Protein AF-A0A0B1T194-F1 (afdb_monomer_lite)

InterPro domains:
  IPR002539 MaoC-like dehydratase domain [PF01575] (81-159)
  IPR029069 HotDog domain superfamily [SSF54637] (9-75)
  IPR029069 HotDog domain superfamily [SSF54637] (89-157)

pLDDT: mean 87.25, std 16.81, range [25.2, 98.12]

Structure (mmCIF, N/CA/C/O backbone):
data_AF-A0A0B1T194-F1
#
_entry.id   AF-A0A0B1T194-F1
#
loop_
_atom_site.group_PDB
_atom_site.id
_atom_site.type_symbol
_atom_site.label_atom_id
_atom_site.label_alt_id
_atom_site.label_comp_id
_atom_site.label_asym_id
_atom_site.label_entity_id
_atom_site.label_seq_id
_atom_site.pdbx_PDB_ins_code
_atom_site.Cartn_x
_atom_site.Cartn_y
_atom_site.Cartn_z
_atom_site.occupancy
_atom_site.B_iso_or_equiv
_atom_site.auth_seq_id
_atom_site.auth_comp_id
_atom_site.auth_asym_id
_atom_site.auth_atom_id
_atom_site.pdbx_PDB_model_num
ATOM 1 N N . MET A 1 1 ? 16.381 27.874 -11.328 1.00 28.75 1 MET A N 1
ATOM 2 C CA . MET A 1 1 ? 15.842 26.802 -12.193 1.00 28.75 1 MET A CA 1
ATOM 3 C C . MET A 1 1 ? 16.180 25.464 -11.556 1.00 28.75 1 MET A C 1
ATOM 5 O O . MET A 1 1 ? 17.298 24.996 -11.709 1.00 28.75 1 MET A O 1
ATOM 9 N N . ILE A 1 2 ? 15.266 24.887 -10.772 1.00 26.81 2 ILE A N 1
ATOM 10 C CA . ILE A 1 2 ? 15.429 23.508 -10.296 1.00 26.81 2 ILE A CA 1
ATOM 11 C C . ILE A 1 2 ? 14.957 22.628 -11.448 1.00 26.81 2 ILE A C 1
ATOM 13 O O . ILE A 1 2 ? 13.762 22.505 -11.697 1.00 26.81 2 ILE A O 1
ATOM 17 N N . SER A 1 3 ? 15.921 22.121 -12.210 1.00 25.20 3 SER A N 1
ATOM 18 C CA . SER A 1 3 ? 15.713 21.093 -13.223 1.00 25.20 3 SER A CA 1
ATOM 19 C C . SER A 1 3 ? 15.035 19.896 -12.557 1.00 25.20 3 SER A C 1
ATOM 21 O O . SER A 1 3 ? 15.654 19.203 -11.750 1.00 25.20 3 SER A O 1
ATOM 23 N N . ALA A 1 4 ? 13.761 19.664 -12.871 1.00 32.66 4 ALA A N 1
ATOM 24 C CA . ALA A 1 4 ? 13.113 18.393 -12.597 1.00 32.66 4 ALA A CA 1
ATOM 25 C C . ALA A 1 4 ? 13.759 17.354 -13.519 1.00 32.66 4 ALA A C 1
ATOM 27 O O . ALA A 1 4 ? 13.346 17.184 -14.664 1.00 32.66 4 ALA A O 1
ATOM 28 N N . SER A 1 5 ? 14.828 16.714 -13.043 1.00 31.53 5 SER A N 1
ATOM 29 C CA . SER A 1 5 ? 15.411 15.572 -13.737 1.00 31.53 5 SER A CA 1
ATOM 30 C C . SER A 1 5 ? 14.312 14.519 -13.926 1.00 31.53 5 SER A C 1
ATOM 32 O O . SER A 1 5 ? 13.614 14.210 -12.953 1.00 31.53 5 SER A O 1
ATOM 34 N N . PRO A 1 6 ? 14.108 13.992 -15.147 1.00 38.41 6 PRO A N 1
ATOM 35 C CA . PRO A 1 6 ? 13.101 12.970 -15.386 1.00 38.41 6 PRO A CA 1
ATOM 36 C C . PRO A 1 6 ? 13.378 11.779 -14.468 1.00 38.41 6 PRO A C 1
ATOM 38 O O . PRO A 1 6 ? 14.521 11.339 -14.335 1.00 38.41 6 PRO A O 1
ATOM 41 N N . LEU A 1 7 ? 12.333 11.300 -13.788 1.00 47.75 7 LEU A N 1
ATOM 42 C CA . LEU A 1 7 ? 12.410 10.131 -12.920 1.00 47.75 7 LEU A CA 1
ATOM 43 C C . LEU A 1 7 ? 12.807 8.922 -13.788 1.00 47.75 7 LEU A C 1
ATOM 45 O O . LEU A 1 7 ? 11.973 8.356 -14.494 1.00 47.75 7 LEU A O 1
ATOM 49 N N . ASN A 1 8 ? 14.087 8.551 -13.781 1.00 46.56 8 ASN A N 1
ATOM 50 C CA . ASN A 1 8 ? 14.575 7.360 -14.467 1.00 46.56 8 ASN A CA 1
ATOM 51 C C . ASN A 1 8 ? 14.261 6.137 -13.600 1.00 46.56 8 ASN A C 1
ATOM 53 O O . ASN A 1 8 ? 15.027 5.756 -12.715 1.00 46.56 8 ASN A O 1
ATOM 57 N N . TYR A 1 9 ? 13.100 5.534 -13.856 1.00 57.53 9 TYR A N 1
ATOM 58 C CA . TYR A 1 9 ? 12.698 4.261 -13.266 1.00 57.53 9 TYR A CA 1
ATOM 59 C C . TYR A 1 9 ? 13.453 3.115 -13.948 1.00 57.53 9 TYR A C 1
ATOM 61 O O . TYR A 1 9 ? 13.045 2.644 -15.013 1.00 57.53 9 TYR A O 1
ATOM 69 N N . SER A 1 10 ? 14.552 2.683 -13.333 1.00 58.25 10 SER A N 1
ATOM 70 C CA . SER A 1 10 ? 15.215 1.419 -13.663 1.00 58.25 10 SER A CA 1
ATOM 71 C C . SER A 1 10 ? 14.629 0.280 -12.819 1.00 58.25 10 SER A C 1
ATOM 73 O O . SER A 1 10 ? 14.228 0.532 -11.676 1.00 58.25 10 SER A O 1
ATOM 75 N N . PRO A 1 11 ? 14.590 -0.963 -13.338 1.00 66.50 11 PRO A N 1
ATOM 76 C CA . PRO A 1 11 ? 14.239 -2.135 -12.543 1.00 66.50 11 PRO A CA 1
ATOM 77 C C . PRO A 1 11 ? 15.106 -2.229 -11.287 1.00 66.50 11 PRO A C 1
ATOM 79 O O . PRO A 1 11 ? 16.288 -1.874 -11.312 1.00 66.50 11 PRO A O 1
ATOM 82 N N . HIS A 1 12 ? 14.523 -2.714 -10.192 1.00 69.44 12 HIS A N 1
ATOM 83 C CA . HIS A 1 12 ? 15.299 -2.995 -8.991 1.00 69.44 12 HIS A CA 1
ATOM 84 C C . HIS A 1 12 ? 16.313 -4.111 -9.276 1.00 69.44 12 HIS A C 1
ATOM 86 O O . HIS A 1 12 ? 15.952 -5.101 -9.919 1.00 69.44 12 HIS A O 1
ATOM 92 N N . PRO A 1 13 ? 17.563 -3.985 -8.803 1.00 74.81 13 PRO A N 1
ATOM 93 C CA . PRO A 1 13 ? 18.493 -5.105 -8.825 1.00 74.81 13 PRO A CA 1
ATOM 94 C C . PRO A 1 13 ? 17.975 -6.233 -7.921 1.00 74.81 13 PRO A C 1
ATOM 96 O O . PRO A 1 13 ? 17.227 -5.987 -6.973 1.00 74.81 13 PRO A O 1
ATOM 99 N N . SER A 1 14 ? 18.400 -7.468 -8.192 1.00 78.88 14 SER A N 1
ATOM 100 C CA . SER A 1 14 ? 18.051 -8.634 -7.368 1.00 78.88 14 SER A CA 1
ATOM 101 C C . SER A 1 14 ? 18.611 -8.554 -5.944 1.00 78.88 14 SER A C 1
ATOM 103 O O . SER A 1 14 ? 18.074 -9.183 -5.040 1.00 78.88 14 SER A O 1
ATOM 105 N N . GLU A 1 15 ? 19.674 -7.773 -5.744 1.00 79.31 15 GLU A N 1
ATOM 106 C CA . GLU A 1 15 ? 20.280 -7.484 -4.447 1.00 79.31 15 GLU A CA 1
ATOM 107 C C . GLU A 1 15 ? 20.760 -6.024 -4.420 1.00 79.31 15 GLU A C 1
ATOM 109 O O . GLU A 1 15 ? 21.351 -5.538 -5.386 1.00 79.31 15 GLU A O 1
ATOM 114 N N . ALA A 1 16 ? 20.496 -5.310 -3.324 1.00 76.62 16 ALA A N 1
ATOM 115 C CA . ALA A 1 16 ? 21.010 -3.963 -3.076 1.00 76.62 16 ALA A CA 1
ATOM 116 C C . ALA A 1 16 ? 20.997 -3.628 -1.581 1.00 76.62 16 ALA A C 1
ATOM 118 O O . ALA A 1 16 ? 20.254 -4.222 -0.801 1.00 76.62 16 ALA A O 1
ATOM 119 N N . LYS A 1 17 ? 21.776 -2.612 -1.196 1.00 80.62 17 LYS A N 1
ATOM 120 C CA . LYS A 1 17 ? 21.751 -2.000 0.142 1.00 80.62 17 LYS A CA 1
ATOM 121 C C . LYS A 1 17 ? 21.353 -0.527 0.027 1.00 80.62 17 LYS A C 1
ATOM 123 O O . LYS A 1 17 ? 22.216 0.345 0.133 1.00 80.62 17 LYS A O 1
ATOM 128 N N . PRO A 1 18 ? 20.073 -0.231 -0.255 1.00 78.19 18 PRO A N 1
ATOM 129 C CA . PRO A 1 18 ? 19.664 1.137 -0.496 1.00 78.19 18 PRO A CA 1
ATOM 130 C C . PRO A 1 18 ? 19.684 1.957 0.798 1.00 78.19 18 PRO A C 1
ATOM 132 O O . PRO A 1 18 ? 19.282 1.486 1.861 1.00 78.19 18 PRO A O 1
ATOM 135 N N . ARG A 1 19 ? 20.079 3.226 0.697 1.00 84.06 19 ARG A N 1
ATOM 136 C CA . ARG A 1 19 ? 19.759 4.235 1.712 1.00 84.06 19 ARG A CA 1
ATOM 137 C C . ARG A 1 19 ? 18.355 4.758 1.429 1.00 84.06 19 ARG A C 1
ATOM 139 O O . ARG A 1 19 ? 18.037 5.054 0.282 1.00 84.06 19 ARG A O 1
ATOM 146 N N . SER A 1 20 ? 17.532 4.899 2.461 1.00 84.69 20 SER A N 1
ATOM 147 C CA . SER A 1 20 ? 16.213 5.530 2.364 1.00 84.69 20 SER A CA 1
ATOM 148 C C . SER A 1 20 ? 16.176 6.777 3.235 1.00 84.69 20 SER A C 1
ATOM 150 O O . SER A 1 20 ? 16.620 6.746 4.381 1.00 84.69 20 SER A O 1
ATOM 152 N N . GLU A 1 21 ? 15.617 7.861 2.710 1.00 89.44 21 GLU A N 1
ATOM 153 C CA . GLU A 1 21 ? 15.388 9.101 3.451 1.00 89.44 21 GLU A CA 1
ATOM 154 C C . GLU A 1 21 ? 13.899 9.418 3.473 1.00 89.44 21 GLU A C 1
ATOM 156 O O . GLU A 1 21 ? 13.316 9.784 2.450 1.00 89.44 21 GLU A O 1
ATOM 161 N N . ALA A 1 22 ? 13.288 9.275 4.650 1.00 91.19 22 ALA A N 1
ATOM 162 C CA . ALA A 1 22 ? 11.881 9.569 4.876 1.00 91.19 22 ALA A CA 1
ATOM 163 C C . ALA A 1 22 ? 11.701 10.964 5.488 1.00 91.19 22 ALA A C 1
ATOM 165 O O . ALA A 1 22 ? 12.461 11.375 6.364 1.00 91.19 22 ALA A O 1
ATOM 166 N N . ARG A 1 23 ? 10.670 11.688 5.052 1.00 94.50 23 ARG A N 1
ATOM 167 C CA . ARG A 1 23 ? 10.263 12.974 5.632 1.00 94.50 23 ARG A CA 1
ATOM 168 C C . ARG A 1 23 ? 8.753 13.145 5.608 1.00 94.50 23 ARG A C 1
ATOM 170 O O . ARG A 1 23 ? 8.094 12.700 4.668 1.00 94.50 23 ARG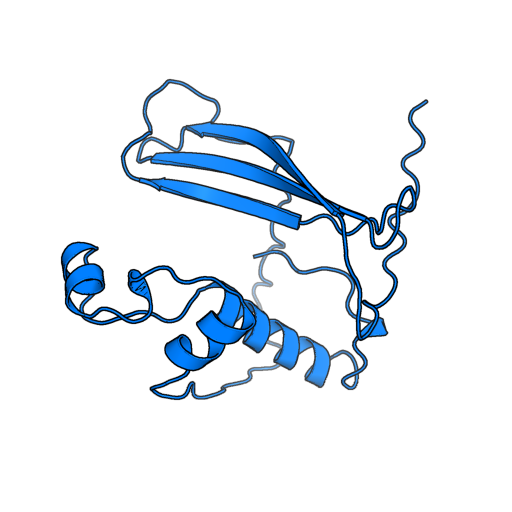 A O 1
ATOM 177 N N . ILE A 1 24 ? 8.224 13.837 6.613 1.00 96.69 24 ILE A N 1
ATOM 178 C CA . ILE A 1 24 ? 6.839 14.312 6.603 1.00 96.69 24 ILE A CA 1
ATOM 179 C C . ILE A 1 24 ? 6.752 15.449 5.585 1.00 96.69 24 ILE A C 1
ATOM 181 O O . ILE A 1 24 ? 7.548 16.385 5.610 1.00 96.69 24 ILE A O 1
ATOM 185 N N . VAL A 1 25 ? 5.813 15.327 4.658 1.00 95.25 25 VAL A N 1
ATOM 186 C CA . VAL A 1 25 ? 5.547 16.297 3.595 1.00 95.25 25 VAL A CA 1
ATOM 187 C C . VAL A 1 25 ? 4.396 17.210 3.978 1.00 95.25 25 VAL A C 1
ATOM 189 O O . VAL A 1 25 ? 4.421 18.386 3.638 1.00 95.25 25 VAL A O 1
ATOM 192 N N . ASP A 1 26 ? 3.391 16.668 4.667 1.00 97.12 26 ASP A N 1
ATOM 193 C CA . ASP A 1 26 ? 2.241 17.431 5.137 1.00 97.12 26 ASP A CA 1
ATOM 194 C C . ASP A 1 26 ? 1.490 16.684 6.250 1.00 97.12 26 ASP A C 1
ATOM 196 O O . ASP A 1 26 ? 1.615 15.462 6.383 1.00 97.12 26 ASP A O 1
ATOM 200 N N . VAL A 1 27 ? 0.676 17.408 7.019 1.00 97.88 27 VAL A N 1
ATOM 201 C CA . VAL A 1 27 ? -0.233 16.853 8.031 1.00 97.88 27 VAL A CA 1
ATOM 202 C C . VAL A 1 27 ? -1.603 17.510 7.886 1.00 97.88 27 VAL A C 1
ATOM 204 O O . VAL A 1 27 ? -1.780 18.695 8.160 1.00 97.88 27 VAL A O 1
ATOM 207 N N . LEU A 1 28 ? -2.592 16.722 7.466 1.00 97.94 28 LEU A N 1
ATOM 208 C CA . LEU A 1 28 ? -3.924 17.206 7.109 1.00 97.94 28 LEU A CA 1
ATOM 209 C C . LEU A 1 28 ? -4.960 16.875 8.178 1.00 97.94 28 LEU A C 1
ATOM 211 O O . LEU A 1 28 ? -5.033 15.745 8.667 1.00 97.94 28 LEU A O 1
ATOM 215 N N . ASP A 1 29 ? -5.826 17.840 8.478 1.00 97.88 29 ASP A N 1
ATOM 216 C CA . ASP A 1 29 ? -6.934 17.658 9.412 1.00 97.88 29 ASP A CA 1
ATOM 217 C C . ASP A 1 29 ? -8.154 17.090 8.680 1.00 97.88 29 ASP A C 1
ATOM 219 O O . ASP A 1 29 ? -8.841 17.763 7.899 1.00 97.88 29 ASP A O 1
ATOM 223 N N . LYS A 1 30 ? -8.461 15.817 8.940 1.00 97.38 30 LYS A N 1
ATOM 224 C CA . LYS A 1 30 ? -9.642 15.148 8.381 1.00 97.38 30 LYS A CA 1
ATOM 225 C C . LYS A 1 30 ? -10.815 15.123 9.364 1.00 97.38 30 LYS A C 1
ATOM 227 O O . LYS A 1 30 ? -11.828 14.486 9.079 1.00 97.38 30 LYS A O 1
ATOM 232 N N . ARG A 1 31 ? -10.743 15.884 10.463 1.00 96.06 31 ARG A N 1
ATOM 233 C CA . ARG A 1 31 ? -11.695 15.975 11.588 1.00 96.06 31 ARG A CA 1
ATOM 234 C C . ARG A 1 31 ? -11.768 14.721 12.455 1.00 96.06 31 ARG A C 1
ATOM 236 O O . ARG A 1 31 ? -11.665 14.830 13.670 1.00 96.06 31 ARG A O 1
ATOM 243 N N . SER A 1 32 ? -11.952 13.543 11.861 1.00 96.69 32 SER A N 1
ATOM 244 C CA . SER A 1 32 ? -11.957 12.263 12.590 1.00 96.69 32 SER A CA 1
ATOM 245 C C . SER A 1 32 ? -10.552 11.757 12.931 1.00 96.69 32 SER A C 1
ATOM 247 O O . SER A 1 32 ? -10.410 10.823 13.715 1.00 96.69 32 SER A O 1
ATOM 249 N N . GLY A 1 33 ? -9.521 12.365 12.351 1.00 97.38 33 GLY A N 1
ATOM 250 C CA . GLY A 1 33 ? -8.123 12.001 12.528 1.00 97.38 33 GLY A CA 1
ATOM 251 C C . GLY A 1 33 ? -7.200 12.939 11.754 1.00 97.38 33 GLY A C 1
ATOM 252 O O . GLY A 1 33 ? -7.671 13.848 11.057 1.00 97.38 33 GLY A O 1
ATOM 253 N N . ALA A 1 34 ? -5.900 12.691 11.869 1.00 98.12 34 ALA A N 1
ATOM 254 C CA . ALA A 1 34 ? -4.867 13.354 11.082 1.00 98.12 34 ALA A CA 1
ATOM 255 C C . ALA A 1 34 ? -4.389 12.430 9.956 1.00 98.12 34 ALA A C 1
ATOM 257 O O . ALA A 1 34 ? -4.123 11.255 10.195 1.00 98.12 34 ALA A O 1
ATOM 258 N N . LEU A 1 35 ? -4.252 12.958 8.739 1.00 97.56 35 LEU A N 1
ATOM 259 C CA . LEU A 1 35 ? -3.562 12.270 7.648 1.00 97.56 35 LEU A CA 1
ATOM 260 C C . LEU A 1 35 ? -2.140 12.821 7.543 1.00 97.56 35 LEU A C 1
ATOM 262 O O . LEU A 1 35 ? -1.950 13.972 7.162 1.00 97.56 35 LEU A O 1
ATOM 266 N N . ILE A 1 36 ? -1.158 11.992 7.874 1.00 97.50 36 ILE A N 1
ATOM 267 C CA . ILE A 1 36 ? 0.265 12.318 7.805 1.00 97.50 36 ILE A CA 1
ATOM 268 C C . ILE A 1 36 ? 0.780 11.818 6.457 1.00 97.50 36 ILE A C 1
ATOM 270 O O . ILE A 1 36 ? 0.785 10.613 6.198 1.00 97.50 36 ILE A O 1
ATOM 274 N N . LEU A 1 37 ? 1.184 12.741 5.588 1.00 96.44 37 LEU A N 1
ATOM 275 C CA . LEU A 1 37 ? 1.789 12.412 4.303 1.00 96.44 37 LEU A CA 1
ATOM 276 C C . LEU A 1 37 ? 3.297 12.306 4.486 1.00 96.44 37 LEU A C 1
ATOM 278 O O . LEU A 1 37 ? 3.965 13.299 4.757 1.00 96.44 37 LEU A O 1
ATOM 282 N N . THR A 1 38 ? 3.839 11.113 4.287 1.00 94.94 38 THR A N 1
ATOM 283 C CA . THR A 1 38 ? 5.276 10.843 4.342 1.00 94.94 38 THR A CA 1
ATOM 284 C C . THR A 1 38 ? 5.787 10.552 2.943 1.00 94.94 38 THR A C 1
ATOM 286 O O . THR A 1 38 ? 5.132 9.873 2.153 1.00 94.94 38 THR A O 1
ATOM 289 N N . LYS A 1 39 ? 6.975 11.057 2.628 1.00 92.19 39 LYS A N 1
ATOM 290 C CA . LYS A 1 39 ? 7.701 10.750 1.400 1.00 92.19 39 LYS A CA 1
ATOM 291 C C . LYS A 1 39 ? 9.022 10.085 1.749 1.00 92.19 39 LYS A C 1
ATOM 293 O O . LYS A 1 39 ? 9.753 10.620 2.579 1.00 92.19 39 LYS A O 1
ATOM 298 N N . SER A 1 40 ? 9.344 9.010 1.040 1.00 89.56 40 SER A N 1
ATOM 299 C CA . SER A 1 40 ? 10.649 8.355 1.080 1.00 89.56 40 SER A CA 1
ATOM 300 C C . SER A 1 40 ? 11.317 8.418 -0.292 1.00 89.56 40 SER A C 1
ATOM 302 O O . SER A 1 40 ? 10.686 8.100 -1.303 1.00 89.56 40 SER A O 1
ATOM 304 N N . ASP A 1 41 ? 12.579 8.848 -0.312 1.00 85.12 41 ASP A N 1
ATOM 305 C CA . ASP A 1 41 ? 13.475 8.770 -1.470 1.00 85.12 41 ASP A CA 1
ATOM 306 C C . ASP A 1 41 ? 14.498 7.637 -1.233 1.00 85.12 41 ASP A C 1
ATOM 308 O O . ASP A 1 41 ? 15.027 7.513 -0.125 1.00 85.12 41 ASP A O 1
ATOM 312 N N . PHE A 1 42 ? 14.781 6.818 -2.256 1.00 77.88 42 PHE A N 1
ATOM 313 C CA . PHE A 1 42 ? 15.677 5.653 -2.167 1.00 77.88 42 PHE A CA 1
ATOM 314 C C . PHE A 1 42 ? 16.956 5.829 -3.007 1.00 77.88 42 PHE A C 1
ATOM 316 O O . PHE A 1 42 ? 16.924 6.294 -4.141 1.00 77.88 42 PHE A O 1
ATOM 323 N N . TYR A 1 43 ? 18.104 5.398 -2.490 1.00 76.56 43 TYR A N 1
ATOM 324 C CA . TYR A 1 43 ? 19.410 5.540 -3.143 1.00 76.56 43 TYR A CA 1
ATOM 325 C C . TYR A 1 43 ? 20.122 4.173 -3.165 1.00 76.56 43 TYR A C 1
ATOM 327 O O . TYR A 1 43 ? 20.505 3.707 -2.095 1.00 76.56 43 TYR A O 1
ATOM 335 N N . PRO A 1 44 ? 20.285 3.491 -4.319 1.00 63.06 44 PRO A N 1
ATOM 336 C CA . PRO A 1 44 ? 20.849 2.134 -4.417 1.00 63.06 44 PRO A CA 1
ATOM 337 C C . PRO A 1 44 ? 22.331 2.047 -4.054 1.00 63.06 44 PRO A C 1
ATOM 339 O O . PRO A 1 44 ? 22.795 0.978 -3.675 1.00 63.06 44 PRO A O 1
ATOM 342 N N . GLU A 1 45 ? 23.061 3.154 -4.190 1.00 64.12 45 GLU A N 1
ATOM 343 C CA . GLU A 1 45 ? 24.474 3.304 -3.862 1.00 64.12 45 GLU A CA 1
ATOM 344 C C . GLU A 1 45 ? 24.717 4.768 -3.470 1.00 64.12 45 GLU A C 1
ATOM 346 O O . GLU A 1 45 ? 23.949 5.659 -3.857 1.00 64.12 45 GLU A O 1
ATOM 351 N N . ILE A 1 46 ? 25.755 5.022 -2.670 1.00 50.88 46 ILE A N 1
ATOM 352 C CA . ILE A 1 46 ? 26.087 6.355 -2.161 1.00 50.88 46 ILE A CA 1
ATOM 353 C C . ILE A 1 46 ? 26.131 7.350 -3.346 1.00 50.88 46 ILE A C 1
ATOM 355 O O . ILE A 1 46 ? 26.935 7.206 -4.261 1.00 50.88 46 ILE A O 1
ATOM 359 N N . TRP A 1 47 ? 25.243 8.352 -3.312 1.00 46.97 47 TRP A N 1
ATOM 360 C CA . TRP A 1 47 ? 25.112 9.480 -4.257 1.00 46.97 47 TRP A CA 1
ATOM 361 C C . TRP A 1 47 ? 24.427 9.256 -5.613 1.00 46.97 47 TRP A C 1
ATOM 363 O O . TRP A 1 47 ? 24.340 10.210 -6.390 1.00 46.97 47 TRP A O 1
ATOM 373 N N . ARG A 1 48 ? 23.834 8.090 -5.899 1.00 46.16 48 ARG A N 1
ATOM 374 C CA . ARG A 1 48 ? 22.926 7.956 -7.055 1.00 46.16 48 ARG A CA 1
ATOM 375 C C . ARG A 1 48 ? 21.494 7.825 -6.554 1.00 46.16 48 ARG A C 1
ATOM 377 O O . ARG A 1 48 ? 21.179 6.874 -5.858 1.00 46.16 48 ARG A O 1
ATOM 384 N N . LEU A 1 49 ? 20.625 8.785 -6.866 1.00 46.84 49 LEU A N 1
ATOM 385 C CA . LEU A 1 49 ? 19.194 8.679 -6.571 1.00 46.84 49 LEU A CA 1
ATOM 386 C C . LEU A 1 49 ? 18.586 7.640 -7.526 1.00 46.84 49 LEU A C 1
ATOM 388 O O . LEU A 1 49 ? 18.549 7.883 -8.734 1.00 46.84 49 LEU A O 1
ATOM 392 N N . LEU A 1 50 ? 18.081 6.511 -7.011 1.00 50.69 50 LEU A N 1
ATOM 393 C CA . LEU A 1 50 ? 16.973 5.864 -7.709 1.00 50.69 50 LEU A CA 1
ATOM 394 C C . LEU A 1 50 ? 15.799 6.760 -7.409 1.00 50.69 50 LEU A C 1
ATOM 396 O O . LEU A 1 50 ? 15.396 6.943 -6.269 1.00 50.69 50 LEU A O 1
ATOM 400 N N . SER A 1 51 ? 15.270 7.393 -8.432 1.00 52.47 51 SER A N 1
ATOM 401 C CA . SER A 1 51 ? 14.167 8.321 -8.278 1.00 52.47 51 SER A CA 1
ATOM 402 C C . SER A 1 51 ? 12.863 7.526 -8.073 1.00 52.47 51 SER A C 1
ATOM 404 O O . SER A 1 51 ? 11.908 7.630 -8.835 1.00 52.47 51 SER A O 1
ATOM 406 N N . GLN A 1 52 ? 12.857 6.639 -7.082 1.00 61.00 52 GLN A N 1
ATOM 407 C CA . GLN A 1 52 ? 11.730 5.852 -6.637 1.00 61.00 52 GLN A CA 1
ATOM 408 C C . GLN A 1 52 ? 11.102 6.626 -5.498 1.00 61.00 52 GLN A C 1
ATOM 410 O O . GLN A 1 52 ? 11.569 6.635 -4.363 1.00 61.00 52 GLN A O 1
ATOM 415 N N . LEU A 1 53 ? 10.071 7.367 -5.866 1.00 69.06 53 LEU A N 1
ATOM 416 C CA . LEU A 1 53 ? 9.258 8.109 -4.933 1.00 69.06 53 LEU A CA 1
ATOM 417 C C . LEU A 1 53 ? 8.257 7.147 -4.299 1.00 69.06 53 LEU A C 1
ATOM 419 O O . LEU A 1 53 ? 7.355 6.676 -4.990 1.00 69.06 53 LEU A O 1
ATOM 423 N N . MET A 1 54 ? 8.356 6.930 -2.992 1.00 83.50 54 MET A N 1
ATOM 424 C CA . MET A 1 54 ? 7.255 6.354 -2.224 1.00 83.50 54 MET A CA 1
ATOM 425 C C . MET A 1 54 ? 6.571 7.469 -1.440 1.00 83.50 54 MET A C 1
ATOM 427 O O . MET A 1 54 ? 7.221 8.179 -0.675 1.00 83.50 54 MET A O 1
ATOM 431 N N . GLN A 1 55 ? 5.264 7.637 -1.633 1.00 91.50 55 GLN A N 1
ATOM 432 C CA . GLN A 1 55 ? 4.435 8.484 -0.779 1.00 91.50 55 GLN A CA 1
ATOM 433 C C . GLN A 1 55 ? 3.451 7.596 -0.024 1.00 91.50 55 GLN A C 1
ATOM 435 O O . GLN A 1 55 ? 2.686 6.860 -0.643 1.00 91.50 55 GLN A O 1
ATOM 440 N N . LEU A 1 56 ? 3.473 7.685 1.302 1.00 91.81 56 LEU A N 1
ATOM 441 C CA . LEU A 1 56 ? 2.579 6.958 2.194 1.00 91.81 56 LEU A CA 1
ATOM 442 C C . LEU A 1 56 ? 1.691 7.955 2.939 1.00 91.81 56 LEU A C 1
ATOM 444 O O . LEU A 1 56 ? 2.186 8.935 3.492 1.00 91.81 56 LEU A O 1
ATOM 448 N N . GLY A 1 57 ? 0.386 7.695 2.958 1.00 94.00 57 GLY A N 1
ATOM 449 C CA . GLY A 1 57 ? -0.560 8.398 3.819 1.00 94.00 57 GLY A CA 1
ATOM 450 C C . GLY A 1 57 ? -0.868 7.555 5.049 1.00 94.00 57 GLY A C 1
ATOM 451 O O . GLY A 1 57 ? -1.460 6.487 4.919 1.00 94.00 57 GLY A O 1
ATOM 452 N N . ILE A 1 58 ? -0.478 8.025 6.232 1.00 94.75 58 ILE A N 1
ATOM 453 C CA . ILE A 1 58 ? -0.776 7.363 7.507 1.00 94.75 58 ILE A CA 1
ATOM 454 C C . ILE A 1 58 ? -1.933 8.102 8.166 1.00 94.75 58 ILE A C 1
ATOM 456 O O . ILE A 1 58 ? -1.844 9.303 8.421 1.00 94.75 58 ILE A O 1
ATOM 460 N N . PHE A 1 59 ? -3.024 7.391 8.439 1.00 95.69 59 PHE A N 1
ATOM 461 C CA . PHE A 1 59 ? -4.187 7.972 9.093 1.00 95.69 59 PHE A CA 1
ATOM 462 C C . PHE A 1 59 ? -4.177 7.682 10.593 1.00 95.69 59 PHE A C 1
ATOM 464 O O . PHE A 1 59 ? -4.432 6.557 11.018 1.00 95.69 59 PHE A O 1
ATOM 471 N N . GLN A 1 60 ? -3.925 8.712 11.396 1.00 95.94 60 GLN A N 1
ATOM 472 C CA . GLN A 1 60 ? -4.005 8.625 12.846 1.00 95.94 60 GLN A CA 1
ATOM 473 C C . GLN A 1 60 ? -5.430 8.951 13.305 1.00 95.94 60 GLN A C 1
ATOM 475 O O . GLN A 1 60 ? -5.841 10.115 13.366 1.00 95.94 60 GLN A O 1
ATOM 480 N N . VAL A 1 61 ? -6.187 7.904 13.632 1.00 94.19 61 VAL A N 1
ATOM 481 C CA . VAL A 1 61 ? -7.563 8.013 14.134 1.00 94.19 61 VAL A CA 1
ATOM 482 C C . VAL A 1 61 ? -7.589 8.807 15.445 1.00 94.19 61 VAL A C 1
ATOM 484 O O . VAL A 1 61 ? -6.740 8.625 16.313 1.00 94.19 61 VAL A O 1
ATOM 487 N N . GLY A 1 62 ? -8.568 9.702 15.594 1.00 95.88 62 GLY A N 1
ATOM 488 C CA . GLY A 1 62 ? -8.784 10.499 16.807 1.00 95.88 62 GLY A CA 1
ATOM 489 C C . GLY A 1 62 ? -7.951 11.781 16.897 1.00 95.88 62 GLY A C 1
ATOM 490 O O . GLY A 1 62 ? -8.353 12.707 17.592 1.00 95.88 62 GLY A O 1
ATOM 491 N N . SER A 1 63 ? -6.859 11.898 16.140 1.00 97.19 63 SER A N 1
ATOM 492 C CA . SER A 1 63 ? -5.951 13.059 16.175 1.00 97.19 63 SER A CA 1
ATOM 493 C C . SER A 1 63 ? -6.346 14.208 15.232 1.00 97.19 63 SER A C 1
ATOM 495 O O . SER A 1 63 ? -5.486 14.909 14.712 1.00 97.19 63 SER A O 1
ATOM 497 N N . GLY A 1 64 ? -7.640 14.386 14.957 1.00 96.88 64 GLY A N 1
ATOM 498 C CA . GLY A 1 64 ? -8.148 15.494 14.134 1.00 96.88 64 GLY A CA 1
ATOM 499 C C . GLY A 1 64 ? -8.513 16.740 14.952 1.00 96.88 64 GLY A C 1
ATOM 500 O O . GLY A 1 64 ? -8.254 16.805 16.151 1.00 96.88 64 GLY A O 1
ATOM 501 N N . LYS A 1 65 ? -9.194 17.702 14.312 1.00 97.50 65 LYS A N 1
ATOM 502 C CA . LYS A 1 65 ? -9.729 18.947 14.915 1.00 97.50 65 LYS A CA 1
ATOM 503 C C . LYS A 1 65 ? -8.667 19.937 15.415 1.00 97.50 65 LYS A C 1
ATOM 505 O O . LYS A 1 65 ? -8.957 20.766 16.273 1.00 97.50 65 LYS A O 1
ATOM 510 N N . PHE A 1 66 ? -7.463 19.879 14.862 1.00 97.62 66 PHE A N 1
ATOM 511 C CA . PHE A 1 66 ? -6.387 20.828 15.151 1.00 97.62 66 PHE A CA 1
ATOM 512 C C . PHE A 1 66 ? -6.428 22.078 14.254 1.00 97.62 66 PHE A C 1
ATOM 514 O O . PHE A 1 66 ? -5.604 22.972 14.412 1.00 97.62 66 PHE A O 1
ATOM 521 N N . GLY A 1 67 ? -7.382 22.162 13.318 1.00 96.94 67 GLY A N 1
ATOM 522 C CA . GLY A 1 67 ? -7.586 23.341 12.470 1.00 96.94 67 GLY A CA 1
ATOM 523 C C . GLY A 1 67 ? -6.676 23.395 11.240 1.00 96.94 67 GLY A C 1
ATOM 524 O O . GLY A 1 67 ? -6.548 24.448 10.621 1.00 96.94 67 GLY A O 1
ATOM 525 N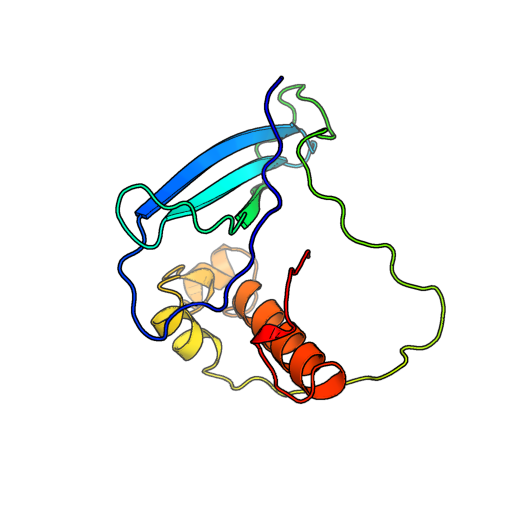 N . GLY A 1 68 ? -6.043 22.275 10.882 1.00 96.00 68 GLY A N 1
ATOM 526 C CA . GLY A 1 68 ? -5.202 22.165 9.692 1.00 96.00 68 GLY A CA 1
ATOM 527 C C . GLY A 1 68 ? -5.982 22.174 8.377 1.00 96.00 68 GLY A C 1
ATOM 528 O O . GLY A 1 68 ? -7.211 22.075 8.334 1.00 96.00 68 GLY A O 1
ATOM 529 N N . GLN A 1 69 ? -5.244 22.250 7.269 1.00 97.00 69 GLN A N 1
ATOM 530 C CA . GLN A 1 69 ? -5.836 22.135 5.940 1.00 97.00 69 GLN A CA 1
ATOM 531 C C . GLN A 1 69 ? -6.396 20.726 5.718 1.00 97.00 69 GLN A C 1
ATOM 533 O O . GLN A 1 69 ? -5.879 19.734 6.233 1.00 97.00 69 GLN A O 1
ATOM 538 N N . ARG A 1 70 ? -7.463 20.627 4.919 1.00 95.81 70 ARG A N 1
ATOM 539 C CA . ARG A 1 70 ? -8.090 19.337 4.597 1.00 95.81 70 ARG A CA 1
ATOM 540 C C . ARG A 1 70 ? -7.414 18.627 3.425 1.00 95.81 70 ARG A C 1
ATOM 542 O O . ARG A 1 70 ? -7.509 17.405 3.342 1.00 95.81 70 ARG A O 1
ATOM 549 N N . ASN A 1 71 ? -6.763 19.369 2.535 1.00 95.38 71 ASN A N 1
ATOM 550 C CA . ASN A 1 71 ? -6.159 18.878 1.295 1.00 95.38 71 ASN A CA 1
ATOM 551 C C . ASN A 1 71 ? -4.704 19.351 1.225 1.00 95.38 71 ASN A C 1
ATOM 553 O O . ASN A 1 71 ? -4.403 20.413 1.763 1.00 95.38 71 ASN A O 1
ATOM 557 N N . SER A 1 72 ? -3.842 18.602 0.534 1.00 95.31 72 SER A N 1
ATOM 558 C CA . SER A 1 72 ? -2.442 18.978 0.317 1.00 95.31 72 SER A CA 1
ATOM 559 C C . SER A 1 72 ? -2.147 19.144 -1.174 1.00 95.31 72 SER A C 1
ATOM 561 O O . SER A 1 72 ? -2.519 18.262 -1.949 1.00 95.31 72 SER A O 1
ATOM 563 N N . PRO A 1 73 ? -1.404 20.181 -1.600 1.00 93.75 73 PRO A N 1
ATOM 564 C CA . PRO A 1 73 ? -0.842 20.230 -2.951 1.00 93.75 73 PRO A CA 1
ATOM 565 C C . PRO A 1 73 ? 0.258 19.174 -3.174 1.00 93.75 73 PRO A C 1
ATOM 567 O O . PRO A 1 73 ? 0.686 18.952 -4.307 1.00 93.75 73 PRO A O 1
ATOM 570 N N . HIS A 1 74 ? 0.745 18.531 -2.107 1.00 92.12 74 HIS A N 1
ATOM 571 C CA . HIS A 1 74 ? 1.777 17.500 -2.170 1.00 92.12 74 HIS A CA 1
ATOM 572 C C . HIS A 1 74 ? 1.216 16.081 -2.314 1.00 92.12 74 HIS A C 1
ATOM 574 O O . HIS A 1 74 ? 1.973 15.164 -2.652 1.00 92.12 74 HIS A O 1
ATOM 580 N N . GLU A 1 75 ? -0.081 15.887 -2.069 1.00 91.50 75 GLU A N 1
ATOM 581 C CA . GLU A 1 75 ? -0.755 14.603 -2.246 1.00 91.50 75 GLU A CA 1
ATOM 582 C C . GLU A 1 75 ? -0.763 14.212 -3.729 1.00 91.50 75 GLU A C 1
ATOM 584 O O . GLU A 1 75 ? -1.163 14.989 -4.597 1.00 91.50 75 GLU A O 1
ATOM 589 N N . LYS A 1 76 ? -0.304 12.997 -4.041 1.00 89.44 76 LYS A N 1
ATOM 590 C CA . LYS A 1 76 ? -0.441 12.437 -5.389 1.00 89.44 76 LYS A CA 1
ATOM 591 C C . LYS A 1 76 ? -1.868 11.910 -5.559 1.00 89.44 76 LYS A C 1
ATOM 593 O O . LYS A 1 76 ? -2.221 10.974 -4.837 1.00 89.44 76 LYS A O 1
ATOM 598 N N . PRO A 1 77 ? -2.681 12.470 -6.475 1.00 89.56 77 PRO A N 1
ATOM 599 C CA . PRO A 1 77 ? -4.060 12.033 -6.650 1.00 89.56 77 PRO A CA 1
ATOM 600 C C . PRO A 1 77 ? -4.112 10.618 -7.234 1.00 89.56 77 PRO A C 1
ATOM 602 O O . PRO A 1 77 ? -3.263 10.239 -8.044 1.00 89.56 77 PRO A O 1
ATOM 605 N N . ALA A 1 78 ? -5.113 9.842 -6.818 1.00 89.25 78 ALA A N 1
ATOM 606 C CA . ALA A 1 78 ? -5.480 8.608 -7.505 1.00 89.25 78 ALA A CA 1
ATOM 607 C C . ALA A 1 78 ? -6.175 8.931 -8.837 1.00 89.25 78 ALA A C 1
ATOM 609 O O . ALA A 1 78 ? -6.743 10.011 -9.002 1.00 89.25 78 ALA A O 1
ATOM 610 N N . ALA A 1 79 ? -6.113 7.998 -9.787 1.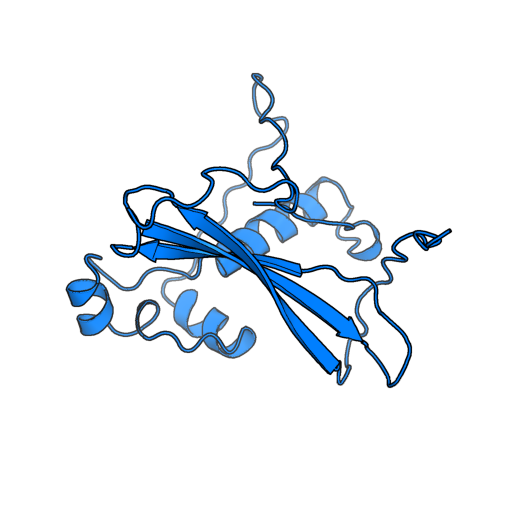00 91.31 79 ALA A N 1
ATOM 611 C CA . ALA A 1 79 ? -6.853 8.120 -11.036 1.00 91.31 79 ALA A CA 1
ATOM 612 C C . ALA A 1 79 ? -8.347 7.856 -10.807 1.00 91.31 79 ALA A C 1
ATOM 614 O O . ALA A 1 79 ? -8.718 7.027 -9.972 1.00 91.31 79 ALA A O 1
ATOM 615 N N . ASP A 1 80 ? -9.194 8.524 -11.586 1.00 94.19 80 ASP A N 1
ATOM 616 C CA . ASP A 1 80 ? -10.623 8.229 -11.603 1.00 94.19 80 ASP A CA 1
ATOM 617 C C . ASP A 1 80 ? -10.876 6.823 -12.158 1.00 94.19 80 ASP A C 1
ATOM 619 O O . ASP A 1 80 ? -10.292 6.412 -13.164 1.00 94.19 80 ASP A O 1
ATOM 623 N N . ILE A 1 81 ? -11.789 6.089 -11.521 1.00 94.06 81 ILE A N 1
ATOM 624 C CA . ILE A 1 81 ? -12.211 4.768 -11.993 1.00 94.06 81 ILE A CA 1
ATOM 625 C C . ILE A 1 81 ? -13.183 4.960 -13.173 1.00 94.06 81 ILE A C 1
ATOM 627 O O . ILE A 1 81 ? -14.217 5.618 -13.001 1.00 94.06 81 ILE A O 1
ATOM 631 N N . PRO A 1 82 ? -12.907 4.389 -14.364 1.00 96.12 82 PRO A N 1
ATOM 632 C CA . PRO A 1 82 ? -13.803 4.502 -15.510 1.00 96.12 82 PRO A CA 1
ATOM 633 C C . PRO A 1 82 ? -15.208 3.965 -15.209 1.00 96.12 82 PRO A C 1
ATOM 635 O O . PRO A 1 82 ? -15.369 2.853 -14.714 1.00 96.12 82 PRO A O 1
ATOM 638 N N . LYS A 1 83 ? -16.245 4.726 -15.577 1.00 96.75 83 LYS A N 1
ATOM 639 C CA . LYS A 1 83 ? -17.661 4.336 -15.426 1.00 96.75 83 LYS A CA 1
ATOM 640 C C . LYS A 1 83 ? -18.120 3.393 -16.551 1.00 96.75 83 LYS A C 1
ATOM 642 O O . LYS A 1 83 ? -19.090 3.676 -17.248 1.00 96.75 83 LYS A O 1
ATOM 647 N N . LYS A 1 84 ? -17.389 2.299 -16.759 1.00 96.50 84 LYS A N 1
ATOM 648 C CA . LYS A 1 84 ? -17.704 1.222 -17.713 1.00 96.50 84 LYS A CA 1
ATOM 649 C C . LYS A 1 84 ? -17.488 -0.142 -17.055 1.00 96.50 84 LYS A C 1
ATOM 651 O O . LYS A 1 84 ? -16.954 -0.213 -15.951 1.00 96.50 84 LYS A O 1
ATOM 656 N N . GLN A 1 85 ? -17.899 -1.218 -17.725 1.00 97.31 85 GLN A N 1
ATOM 657 C CA . GLN A 1 85 ? -17.545 -2.563 -17.267 1.00 97.31 85 GLN A CA 1
ATOM 658 C C . GLN A 1 85 ? -16.013 -2.740 -17.272 1.00 97.31 85 GLN A C 1
ATOM 660 O O . GLN A 1 85 ? -15.355 -2.180 -18.156 1.00 97.31 85 GLN A O 1
ATOM 665 N N . PRO A 1 86 ? -15.439 -3.479 -16.302 1.00 96.94 86 PRO A N 1
ATOM 666 C CA . PRO A 1 86 ? -14.013 -3.781 -16.297 1.00 96.94 86 PRO A CA 1
ATOM 667 C C . PRO A 1 86 ? -13.599 -4.512 -17.575 1.00 96.94 86 PRO A C 1
ATOM 669 O O . PRO A 1 86 ? -14.285 -5.433 -18.010 1.00 96.94 86 PRO A O 1
ATOM 672 N N . ASP A 1 87 ? -12.453 -4.135 -18.143 1.00 96.88 87 ASP A N 1
ATOM 673 C CA . ASP A 1 87 ? -11.908 -4.807 -19.331 1.00 96.88 87 ASP A CA 1
ATOM 674 C C . ASP A 1 87 ? -11.427 -6.237 -19.008 1.00 96.88 87 ASP A C 1
ATOM 676 O O . ASP A 1 87 ? -11.404 -7.106 -19.875 1.00 96.88 87 ASP A O 1
ATOM 680 N N . ALA A 1 88 ? -11.060 -6.489 -17.748 1.00 95.81 88 ALA A N 1
ATOM 681 C CA . ALA A 1 88 ? -10.738 -7.805 -17.212 1.00 95.81 88 ALA A CA 1
ATOM 682 C C . ALA A 1 88 ? -11.032 -7.850 -15.704 1.00 95.81 88 ALA A C 1
ATOM 684 O O . ALA A 1 88 ? -10.922 -6.836 -15.011 1.00 95.81 88 ALA A O 1
ATOM 685 N N . VAL A 1 89 ? -11.361 -9.038 -15.195 1.00 95.19 89 VAL A N 1
ATOM 686 C CA . VAL A 1 89 ? -11.519 -9.322 -13.762 1.00 95.19 89 VAL A CA 1
ATOM 687 C C . VAL A 1 89 ? -10.639 -10.517 -13.421 1.00 95.19 89 VAL A C 1
ATOM 689 O O . VAL A 1 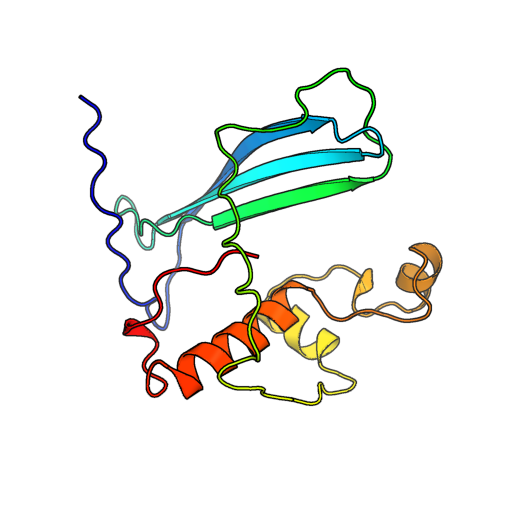89 ? -10.602 -11.495 -14.167 1.00 95.19 89 VAL A O 1
ATOM 692 N N . PHE A 1 90 ? -9.913 -10.428 -12.310 1.00 92.31 90 PHE A N 1
ATOM 693 C CA . PHE A 1 90 ? -9.064 -11.506 -11.823 1.00 92.31 90 PHE A CA 1
ATOM 694 C C . PHE A 1 90 ? -9.360 -11.759 -10.350 1.00 92.31 90 PHE A C 1
ATOM 696 O O . PHE A 1 90 ? -9.423 -10.824 -9.553 1.00 92.31 90 PHE A O 1
ATOM 703 N N . GLU A 1 91 ? -9.524 -13.028 -10.000 1.00 95.00 91 GLU A N 1
ATOM 704 C CA . GLU A 1 91 ? -9.777 -13.464 -8.634 1.00 95.00 91 GLU A CA 1
ATOM 705 C C . GLU A 1 91 ? -8.653 -14.398 -8.202 1.00 95.00 91 GLU A C 1
ATOM 707 O O . GLU A 1 91 ? -8.297 -15.345 -8.904 1.00 95.00 91 GLU A O 1
ATOM 712 N N . GLU A 1 92 ? -8.077 -14.127 -7.036 1.00 95.06 92 GLU A N 1
ATOM 713 C CA . GLU A 1 92 ? -7.085 -14.997 -6.423 1.00 95.06 92 GLU A CA 1
ATOM 714 C C . GLU A 1 92 ? -7.431 -15.177 -4.950 1.00 95.06 92 GLU A C 1
ATOM 716 O O . GLU A 1 92 ? -7.584 -14.207 -4.206 1.00 95.06 92 GLU A O 1
ATOM 721 N N . LYS A 1 93 ? -7.573 -16.435 -4.530 1.00 96.81 93 LYS A N 1
ATOM 722 C CA . LYS A 1 93 ? -7.855 -16.769 -3.139 1.00 96.81 93 LYS A CA 1
ATOM 723 C C . LYS A 1 93 ? -6.570 -16.662 -2.325 1.00 96.81 93 LYS A C 1
ATOM 725 O O . LYS A 1 93 ? -5.596 -17.355 -2.610 1.00 96.81 93 LYS A O 1
ATOM 730 N N . THR A 1 94 ? -6.584 -15.831 -1.289 1.00 96.88 94 THR A N 1
ATOM 731 C CA . THR A 1 94 ? -5.493 -15.777 -0.313 1.00 96.88 94 THR A CA 1
ATOM 732 C C . THR A 1 94 ? -5.459 -17.051 0.530 1.00 96.88 94 THR A C 1
ATOM 734 O O . THR A 1 94 ? -6.474 -17.718 0.748 1.00 96.88 94 THR A O 1
ATOM 737 N N . THR A 1 95 ? -4.270 -17.406 1.010 1.00 96.81 95 THR A N 1
ATOM 738 C CA . THR A 1 95 ? -4.107 -18.507 1.964 1.00 96.81 95 THR A CA 1
ATOM 739 C C . THR A 1 95 ? -4.447 -18.049 3.383 1.00 96.81 95 THR A C 1
ATOM 741 O O . THR A 1 95 ? -4.412 -16.855 3.684 1.00 96.81 95 THR A O 1
ATOM 744 N N . VAL A 1 96 ? -4.761 -18.996 4.271 1.00 96.00 96 VAL A N 1
ATOM 745 C CA . VAL A 1 96 ? -5.003 -18.694 5.695 1.00 96.00 96 VAL A CA 1
ATOM 746 C C . VAL A 1 96 ? -3.756 -18.115 6.375 1.00 96.00 96 VAL A C 1
ATOM 748 O O . VAL A 1 96 ? -3.871 -17.224 7.208 1.00 96.00 96 VAL A O 1
ATOM 751 N N . ASP A 1 97 ? -2.568 -18.529 5.929 1.00 96.75 97 ASP A N 1
ATOM 752 C CA . ASP A 1 97 ? -1.278 -18.086 6.467 1.00 96.75 97 ASP A CA 1
ATOM 753 C C . ASP A 1 97 ? -0.684 -16.889 5.700 1.00 96.75 97 ASP A C 1
ATOM 755 O O . ASP A 1 97 ? 0.474 -16.520 5.903 1.00 96.75 97 ASP A O 1
ATOM 759 N N . GLN A 1 98 ? -1.454 -16.250 4.808 1.00 97.94 98 GLN A N 1
ATOM 760 C CA . GLN A 1 98 ? -0.935 -15.215 3.907 1.00 97.94 98 GLN A CA 1
ATOM 761 C C . GLN A 1 98 ? -0.321 -14.028 4.662 1.00 97.94 98 GLN A C 1
ATOM 763 O O . GLN A 1 98 ? 0.702 -13.489 4.235 1.00 97.94 98 GLN A O 1
ATOM 768 N N . ALA A 1 99 ? -0.924 -13.640 5.789 1.00 97.50 99 ALA A N 1
ATOM 769 C CA . ALA A 1 99 ? -0.421 -12.564 6.639 1.00 97.50 99 ALA A CA 1
ATOM 770 C C . ALA A 1 99 ? 0.868 -12.967 7.372 1.00 97.50 99 ALA A C 1
ATOM 772 O O . ALA A 1 99 ? 1.795 -12.161 7.481 1.00 97.50 99 ALA A O 1
ATOM 773 N N . ALA A 1 100 ? 0.959 -14.230 7.810 1.00 97.00 100 ALA A N 1
ATOM 774 C CA . ALA A 1 100 ? 2.147 -14.793 8.446 1.00 97.00 100 ALA A CA 1
ATOM 775 C C . ALA A 1 100 ? 3.334 -14.873 7.475 1.00 97.00 100 ALA A C 1
ATOM 777 O O . ALA A 1 100 ? 4.466 -14.590 7.862 1.00 97.00 100 ALA A O 1
ATOM 778 N N . LEU A 1 101 ? 3.075 -15.196 6.206 1.00 97.06 101 LEU A N 1
ATOM 779 C CA . LEU A 1 101 ? 4.093 -15.185 5.161 1.00 97.06 101 LEU A CA 1
ATOM 780 C C . LEU A 1 101 ? 4.525 -13.757 4.806 1.00 97.06 101 LEU A C 1
ATOM 782 O O . LEU A 1 101 ? 5.717 -13.459 4.797 1.00 97.06 101 LEU A O 1
ATOM 786 N N . TYR A 1 102 ? 3.567 -12.865 4.536 1.00 96.69 102 TYR A N 1
ATOM 787 C CA . TYR A 1 102 ? 3.870 -11.521 4.046 1.00 96.69 102 TYR A CA 1
ATOM 788 C C . TYR A 1 102 ? 4.707 -10.707 5.036 1.00 96.69 102 TYR A C 1
ATOM 790 O O . TYR A 1 102 ? 5.684 -10.090 4.621 1.00 96.69 102 TYR A O 1
ATOM 798 N N . ARG A 1 103 ? 4.396 -10.769 6.340 1.00 97.00 103 ARG A N 1
ATOM 799 C CA . ARG A 1 103 ? 5.164 -10.056 7.380 1.00 97.00 103 ARG A CA 1
ATOM 800 C C . ARG A 1 103 ? 6.645 -10.430 7.420 1.00 97.00 103 ARG A C 1
ATOM 802 O O . ARG A 1 103 ? 7.463 -9.578 7.733 1.00 97.00 103 ARG A O 1
ATOM 809 N N . MET A 1 104 ? 7.003 -11.674 7.084 1.00 95.81 104 MET A N 1
ATOM 810 C CA . MET A 1 104 ? 8.411 -12.090 7.027 1.00 95.81 104 MET A CA 1
ATOM 811 C C . MET A 1 104 ? 9.145 -11.454 5.845 1.00 95.81 104 MET A C 1
ATOM 813 O O . MET A 1 104 ? 10.335 -11.183 5.936 1.00 95.81 104 MET A O 1
ATOM 817 N N . SER A 1 105 ? 8.447 -11.227 4.729 1.00 90.44 105 SER A N 1
ATOM 818 C CA . SER A 1 105 ? 9.028 -10.602 3.537 1.00 90.44 105 SER A CA 1
ATOM 819 C C . SER A 1 105 ? 9.023 -9.076 3.599 1.00 90.44 105 SER A C 1
ATOM 821 O O . SER A 1 105 ? 9.902 -8.449 3.017 1.00 90.44 105 SER A O 1
ATOM 823 N N . SER A 1 106 ? 8.029 -8.474 4.257 1.00 91.12 106 SER A N 1
ATOM 824 C CA . SER A 1 106 ? 7.898 -7.019 4.368 1.00 91.12 106 SER A CA 1
ATOM 825 C C . SER A 1 106 ? 8.590 -6.424 5.594 1.00 91.12 106 SER A C 1
ATOM 827 O O . SER A 1 106 ? 8.751 -5.208 5.641 1.00 91.12 106 SER A O 1
ATOM 829 N N . ASP A 1 107 ? 8.940 -7.255 6.581 1.00 92.38 107 ASP A N 1
ATOM 830 C CA . ASP A 1 107 ? 9.362 -6.846 7.930 1.00 92.38 107 ASP A CA 1
ATOM 831 C C . ASP A 1 107 ? 8.301 -6.002 8.680 1.00 92.38 107 ASP A C 1
ATOM 833 O O . ASP A 1 107 ? 8.565 -5.379 9.708 1.00 92.38 107 ASP A O 1
ATOM 837 N N . ASP A 1 108 ? 7.050 -6.005 8.197 1.00 94.62 108 ASP A N 1
ATOM 838 C CA . ASP A 1 108 ? 5.916 -5.403 8.900 1.00 94.62 108 ASP A CA 1
ATOM 839 C C . ASP A 1 108 ? 5.398 -6.366 9.970 1.00 94.62 108 ASP A C 1
ATOM 841 O O . ASP A 1 108 ? 4.498 -7.192 9.757 1.00 94.62 108 ASP A O 1
ATOM 845 N N . MET A 1 109 ? 6.002 -6.237 11.146 1.00 96.81 109 MET A N 1
ATOM 846 C CA . MET A 1 109 ? 5.757 -7.091 12.299 1.00 96.81 109 MET A CA 1
ATOM 847 C C . MET A 1 109 ? 4.556 -6.650 13.149 1.00 96.81 109 MET A C 1
ATOM 849 O O . MET A 1 109 ? 4.403 -7.163 14.260 1.00 96.81 109 MET A O 1
ATOM 853 N N . ASN A 1 110 ? 3.693 -5.752 12.652 1.00 96.31 110 ASN A N 1
ATOM 854 C CA . ASN A 1 110 ? 2.530 -5.264 13.391 1.00 96.31 110 ASN A CA 1
ATOM 855 C C . ASN A 1 110 ? 1.639 -6.432 13.883 1.00 96.31 110 ASN A C 1
ATOM 857 O O . ASN A 1 110 ? 1.184 -7.249 13.071 1.00 96.31 110 ASN A O 1
ATOM 861 N N . PRO A 1 111 ? 1.365 -6.531 15.203 1.00 97.44 111 PRO A N 1
ATOM 862 C CA . PRO A 1 111 ? 0.593 -7.632 15.779 1.00 97.44 111 PRO A CA 1
ATOM 863 C C . PRO A 1 111 ? -0.841 -7.724 15.244 1.00 97.44 111 PRO A C 1
ATOM 865 O O . PRO A 1 111 ? -1.422 -8.803 15.287 1.00 97.44 111 PRO A O 1
ATOM 868 N N . LEU A 1 112 ? -1.388 -6.651 14.664 1.00 97.06 112 LEU A N 1
ATOM 869 C CA . LEU A 1 112 ? -2.695 -6.637 13.993 1.00 97.06 112 LEU A CA 1
ATOM 870 C C . LEU A 1 112 ? -2.864 -7.731 12.921 1.00 97.06 112 LEU A C 1
ATOM 872 O O . LEU A 1 112 ? -3.982 -8.118 12.586 1.00 97.06 112 LEU A O 1
ATOM 876 N N . HIS A 1 113 ? -1.756 -8.221 12.370 1.00 97.69 113 HIS A N 1
ATOM 877 C CA . HIS A 1 113 ? -1.757 -9.187 11.277 1.00 97.69 113 HIS A CA 1
ATOM 878 C C . HIS A 1 113 ? -1.540 -10.637 11.726 1.00 97.69 113 HIS A C 1
ATOM 880 O O . HIS A 1 113 ? -1.508 -11.530 10.883 1.00 97.69 113 HIS A O 1
ATOM 886 N N . ILE A 1 114 ? -1.362 -10.896 13.027 1.00 97.88 114 ILE A N 1
ATOM 887 C CA . ILE A 1 114 ? -1.058 -12.250 13.520 1.00 97.88 114 ILE A CA 1
ATOM 888 C C . ILE A 1 114 ? -1.634 -12.550 14.910 1.00 97.88 114 ILE A C 1
ATOM 890 O O . ILE A 1 114 ? -2.019 -13.683 15.186 1.00 97.88 114 ILE A O 1
ATOM 894 N N . ASP A 1 115 ? -1.724 -11.550 15.788 1.00 97.75 115 ASP A N 1
ATOM 895 C CA . ASP A 1 115 ? -2.201 -11.706 17.158 1.00 97.75 115 ASP A CA 1
ATOM 896 C C . ASP A 1 115 ? -3.719 -11.487 17.228 1.00 97.75 115 ASP A C 1
ATOM 898 O O . ASP A 1 115 ? -4.251 -10.409 16.929 1.00 97.75 115 ASP A O 1
ATOM 902 N N . GLN A 1 116 ? -4.435 -12.526 17.656 1.00 96.88 116 GLN A N 1
ATOM 903 C CA . GLN A 1 116 ? -5.891 -12.504 17.765 1.00 96.88 116 GLN A CA 1
ATOM 904 C C . GLN A 1 116 ? -6.396 -11.471 18.782 1.00 96.88 116 GLN A C 1
ATOM 906 O O . GLN A 1 116 ? -7.416 -10.820 18.547 1.00 96.88 116 GLN A O 1
ATOM 911 N N . ASN A 1 117 ? -5.723 -11.341 19.925 1.00 97.75 117 ASN A N 1
ATOM 912 C CA . ASN A 1 117 ? -6.144 -10.456 21.007 1.00 97.75 117 ASN A CA 1
ATOM 913 C C . ASN A 1 117 ? -5.932 -8.998 20.609 1.00 97.75 117 ASN A C 1
ATOM 915 O O . ASN A 1 117 ? -6.831 -8.177 20.794 1.00 97.75 117 ASN A O 1
ATOM 919 N N . PHE A 1 118 ? -4.789 -8.693 19.993 1.00 97.69 118 PHE A N 1
ATOM 920 C CA . PHE A 1 118 ? -4.494 -7.360 19.483 1.00 97.69 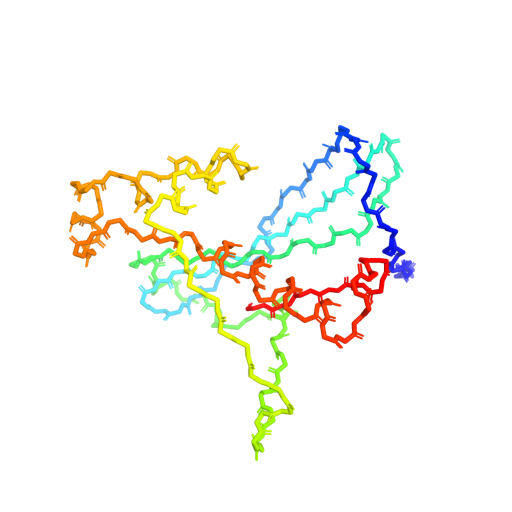118 PHE A CA 1
ATOM 921 C C . PHE A 1 118 ? -5.490 -6.942 18.397 1.00 97.69 118 PHE A C 1
ATOM 923 O O . PHE A 1 118 ? -5.991 -5.816 18.409 1.00 97.69 118 PHE A O 1
ATOM 930 N N . SER A 1 119 ? -5.841 -7.861 17.497 1.00 97.06 119 SER A N 1
ATOM 931 C CA . SER A 1 119 ? -6.809 -7.602 16.424 1.00 97.06 119 SER A CA 1
ATOM 932 C C . SER A 1 119 ? -8.204 -7.302 16.974 1.00 97.06 119 SER A C 1
ATOM 934 O O . SER A 1 119 ? -8.814 -6.303 16.591 1.00 97.06 119 SER A O 1
ATOM 936 N N . LYS A 1 120 ? -8.666 -8.099 17.949 1.00 96.81 120 LYS A N 1
ATOM 937 C CA . LYS A 1 120 ? -9.936 -7.879 18.665 1.00 96.81 120 LYS A CA 1
ATOM 938 C C . LYS A 1 120 ? -9.968 -6.555 19.411 1.00 96.81 120 LYS A C 1
ATOM 940 O O . LYS A 1 120 ? -10.939 -5.814 19.290 1.00 96.81 120 LYS A O 1
ATOM 945 N N . MET A 1 121 ? -8.901 -6.239 20.140 1.00 95.62 121 MET A N 1
ATOM 946 C CA . MET A 1 121 ? -8.751 -4.954 20.825 1.00 95.62 121 MET A CA 1
ATOM 947 C C . MET A 1 121 ? -8.777 -3.777 19.838 1.00 95.62 121 MET A C 1
ATOM 949 O O . MET A 1 121 ? -9.317 -2.722 20.155 1.00 95.62 121 MET A O 1
ATOM 953 N N . SER A 1 122 ? -8.255 -3.979 18.627 1.00 91.69 122 SER A N 1
ATOM 954 C CA . SER A 1 122 ? -8.258 -2.991 17.541 1.00 91.69 122 SER A CA 1
ATOM 955 C C . SER A 1 122 ? -9.578 -2.927 16.758 1.00 91.69 122 SER A C 1
ATOM 957 O O . SER A 1 122 ? -9.666 -2.196 15.775 1.00 91.69 122 SER A O 1
ATOM 959 N N . GLY A 1 123 ? -10.609 -3.673 17.172 1.00 94.75 123 GLY A N 1
ATOM 960 C CA . GLY A 1 123 ? -11.945 -3.643 16.568 1.00 94.75 123 GLY A CA 1
ATOM 961 C C . GLY A 1 123 ? -12.180 -4.636 15.424 1.00 94.75 123 GLY A C 1
ATOM 962 O O . GLY A 1 123 ? -13.242 -4.597 14.804 1.00 94.75 123 GLY A O 1
ATOM 963 N N . PHE A 1 124 ? -11.240 -5.542 15.147 1.00 96.25 124 PHE A N 1
ATOM 964 C CA . PHE A 1 124 ? -11.393 -6.584 14.129 1.00 96.25 124 PHE A CA 1
ATOM 965 C C . PHE A 1 124 ? -11.788 -7.921 14.755 1.00 96.25 124 PHE A C 1
ATOM 967 O O . PHE A 1 124 ? -11.339 -8.283 15.837 1.00 96.25 124 PHE A O 1
ATOM 974 N N . LYS A 1 125 ? -12.617 -8.708 14.063 1.00 96.25 125 LYS A N 1
ATOM 975 C CA . LYS A 1 125 ? -13.024 -10.038 14.552 1.00 96.25 125 LYS A CA 1
ATOM 976 C C . LYS A 1 125 ? -11.832 -11.004 14.661 1.00 96.25 125 LYS A C 1
ATOM 978 O O . LYS A 1 125 ? -11.765 -11.817 15.588 1.00 96.25 125 LYS A O 1
ATOM 983 N N . GLU A 1 126 ? -10.908 -10.898 13.713 1.00 96.19 126 GLU A N 1
ATOM 984 C CA . GLU A 1 126 ? -9.724 -11.738 13.542 1.00 96.19 126 GLU A CA 1
ATOM 985 C C . GLU A 1 126 ? -8.581 -10.939 12.898 1.00 96.19 126 GLU A C 1
ATOM 987 O O . GLU A 1 126 ? -8.839 -9.834 12.406 1.00 96.19 126 GLU A O 1
ATOM 992 N N . PRO A 1 127 ? -7.335 -11.449 12.932 1.00 97.81 127 PRO A N 1
ATOM 993 C CA . PRO A 1 127 ? -6.215 -10.823 12.245 1.00 97.81 127 PRO A CA 1
ATOM 994 C C . PRO A 1 127 ? -6.519 -10.558 10.775 1.00 97.81 127 PRO A C 1
ATOM 996 O O . PRO A 1 127 ? -7.066 -11.407 10.071 1.00 97.81 127 PRO A O 1
ATOM 999 N N . ILE A 1 128 ? -6.155 -9.366 10.312 1.00 97.12 128 ILE A N 1
ATOM 1000 C CA . ILE A 1 128 ? -6.389 -8.940 8.930 1.00 97.12 128 ILE A CA 1
ATOM 1001 C C . ILE A 1 128 ? -5.109 -9.052 8.109 1.00 97.12 128 ILE A C 1
ATOM 1003 O O . ILE A 1 128 ? -4.008 -8.872 8.626 1.00 97.12 128 ILE A O 1
ATOM 1007 N N . LEU A 1 129 ? -5.239 -9.286 6.805 1.00 97.44 129 LEU A N 1
ATOM 1008 C CA . LEU A 1 129 ? -4.099 -9.236 5.892 1.00 97.44 129 LEU A CA 1
ATOM 1009 C C . LEU A 1 129 ? -3.623 -7.786 5.689 1.00 97.44 129 LEU A C 1
ATOM 1011 O O . LEU A 1 129 ? -4.436 -6.862 5.630 1.00 97.44 129 LEU A O 1
ATOM 1015 N N . HIS A 1 130 ? -2.310 -7.582 5.554 1.00 96.31 130 HIS A N 1
ATOM 1016 C CA . HIS A 1 130 ? -1.719 -6.273 5.267 1.00 96.31 130 HIS A CA 1
ATOM 1017 C C . HIS A 1 130 ? -2.303 -5.671 3.986 1.00 96.31 130 HIS A C 1
ATOM 1019 O O . HIS A 1 130 ? -2.335 -6.323 2.941 1.00 96.31 130 HIS A O 1
ATOM 1025 N N . VAL A 1 131 ? -2.680 -4.389 4.017 1.00 93.06 131 VAL A N 1
ATOM 1026 C CA . VAL A 1 131 ? -3.181 -3.693 2.817 1.00 93.06 131 VAL A CA 1
ATOM 1027 C C . VAL A 1 131 ? -2.149 -3.699 1.683 1.00 93.06 131 VAL A C 1
ATOM 1029 O O . VAL A 1 131 ? -2.498 -3.913 0.525 1.00 93.06 131 VAL A O 1
ATOM 1032 N N . LEU A 1 132 ? -0.861 -3.567 2.022 1.00 91.19 132 LEU A N 1
ATOM 1033 C CA . LEU A 1 132 ? 0.236 -3.632 1.056 1.00 91.19 132 LEU A CA 1
ATOM 1034 C C . LEU A 1 132 ? 0.417 -5.033 0.450 1.00 91.19 132 LEU A C 1
ATOM 1036 O O . LEU A 1 132 ? 0.980 -5.170 -0.632 1.00 91.19 132 LEU A O 1
ATOM 1040 N N . CYS A 1 133 ? -0.090 -6.086 1.094 1.00 95.19 133 CYS A N 1
ATOM 1041 C CA . CYS A 1 133 ? -0.133 -7.403 0.473 1.00 95.19 133 CYS A CA 1
ATOM 1042 C C . CYS A 1 133 ? -1.143 -7.402 -0.684 1.00 95.19 133 CYS A C 1
ATOM 1044 O O . CYS A 1 133 ? -0.797 -7.792 -1.797 1.00 95.19 133 CYS A O 1
ATOM 1046 N N . PHE A 1 134 ? -2.353 -6.868 -0.475 1.00 94.12 134 PHE A N 1
ATOM 1047 C CA . PHE A 1 134 ? -3.360 -6.756 -1.540 1.00 94.12 134 PHE A CA 1
ATOM 1048 C C . PHE A 1 134 ? -2.874 -5.928 -2.731 1.00 94.12 134 PHE A C 1
ATOM 1050 O O . PHE A 1 134 ? -3.130 -6.298 -3.877 1.00 94.12 134 PHE A O 1
ATOM 1057 N N . THR A 1 135 ? -2.132 -4.843 -2.490 1.00 91.69 135 THR A N 1
ATOM 1058 C CA . THR A 1 135 ? -1.572 -4.043 -3.587 1.00 91.69 135 THR A CA 1
ATOM 1059 C C . THR A 1 135 ? -0.533 -4.819 -4.397 1.00 91.69 135 THR A C 1
ATOM 1061 O O . THR A 1 135 ? -0.484 -4.663 -5.618 1.00 91.69 135 THR A O 1
ATOM 1064 N N . VAL A 1 136 ? 0.243 -5.707 -3.766 1.00 91.94 136 VAL A N 1
ATOM 1065 C CA . VAL A 1 136 ? 1.162 -6.622 -4.463 1.00 91.94 136 VAL A CA 1
ATOM 1066 C C . VAL A 1 136 ? 0.398 -7.632 -5.325 1.00 91.94 136 VAL A C 1
ATOM 1068 O O . VAL A 1 136 ? 0.763 -7.814 -6.486 1.00 91.94 136 VAL A O 1
ATOM 1071 N N . PHE A 1 137 ? -0.681 -8.242 -4.815 1.00 95.31 137 PHE A N 1
ATOM 1072 C CA . PHE A 1 137 ? -1.542 -9.129 -5.616 1.00 95.31 137 PHE A CA 1
ATOM 1073 C C . PHE A 1 137 ? -2.111 -8.396 -6.838 1.00 95.31 137 PHE A C 1
ATOM 1075 O O . PHE A 1 137 ? -1.914 -8.844 -7.968 1.00 95.31 137 PHE A O 1
ATOM 1082 N N . ALA A 1 138 ? -2.729 -7.230 -6.625 1.00 94.62 138 ALA A N 1
ATOM 1083 C CA . ALA A 1 138 ? -3.302 -6.424 -7.701 1.00 94.62 138 ALA A CA 1
ATOM 1084 C C . ALA A 1 138 ? -2.246 -6.022 -8.745 1.00 94.62 138 ALA A C 1
ATOM 1086 O O . ALA A 1 138 ? -2.464 -6.166 -9.947 1.00 94.62 138 ALA A O 1
ATOM 1087 N N . THR A 1 139 ? -1.064 -5.588 -8.297 1.00 93.69 139 THR A N 1
ATOM 1088 C CA . THR A 1 139 ? 0.055 -5.234 -9.186 1.00 93.69 139 THR A CA 1
ATOM 1089 C C . THR A 1 139 ? 0.511 -6.427 -10.013 1.00 93.69 139 THR A C 1
ATOM 1091 O O . THR A 1 139 ? 0.699 -6.302 -11.223 1.00 93.69 139 THR A O 1
ATOM 1094 N N . ARG A 1 140 ? 0.650 -7.602 -9.390 1.00 94.56 140 ARG A N 1
ATOM 1095 C CA . ARG A 1 140 ? 1.035 -8.835 -10.083 1.00 94.56 140 ARG A CA 1
ATOM 1096 C C . ARG A 1 140 ? 0.012 -9.219 -11.151 1.00 94.56 140 ARG A C 1
ATOM 1098 O O . ARG A 1 140 ? 0.408 -9.611 -12.245 1.00 94.56 140 ARG A O 1
ATOM 1105 N N . HIS A 1 141 ? -1.284 -9.079 -10.872 1.00 95.81 141 HIS A N 1
ATOM 1106 C CA . HIS A 1 141 ? -2.338 -9.334 -11.863 1.00 95.81 141 HIS A CA 1
ATOM 1107 C C . HIS A 1 141 ? -2.275 -8.352 -13.031 1.00 95.81 141 HIS A C 1
ATOM 1109 O O . HIS A 1 141 ? -2.339 -8.778 -14.182 1.00 95.81 141 HIS A O 1
ATOM 1115 N N . VAL A 1 142 ? -2.077 -7.059 -12.756 1.00 95.38 142 VAL A N 1
ATOM 1116 C CA . VAL A 1 142 ? -1.928 -6.032 -13.798 1.00 95.38 142 VAL A CA 1
ATOM 1117 C C . VAL A 1 142 ? -0.705 -6.306 -14.675 1.00 95.38 142 VAL A C 1
ATOM 1119 O O . VAL A 1 142 ? -0.827 -6.301 -15.897 1.00 95.38 142 VAL A O 1
ATOM 1122 N N . ILE A 1 143 ? 0.453 -6.602 -14.079 1.00 94.50 143 ILE A N 1
ATOM 1123 C CA . ILE A 1 143 ? 1.686 -6.930 -14.813 1.00 94.50 143 ILE A CA 1
ATOM 1124 C C . ILE A 1 143 ? 1.495 -8.188 -15.676 1.00 94.50 143 ILE A C 1
ATOM 1126 O O . ILE A 1 143 ? 1.917 -8.226 -16.832 1.00 94.50 143 ILE A O 1
ATOM 1130 N N . LYS A 1 144 ? 0.814 -9.208 -15.150 1.00 95.12 144 LYS A N 1
ATOM 1131 C CA . LYS A 1 144 ? 0.518 -10.433 -15.897 1.00 95.12 144 LYS A CA 1
ATOM 1132 C C . LYS A 1 144 ? -0.366 -10.178 -17.118 1.00 95.12 144 LYS A C 1
ATOM 1134 O O . LYS A 1 144 ? -0.093 -10.729 -18.178 1.00 95.12 144 LYS A O 1
ATOM 1139 N N . LEU A 1 145 ? -1.418 -9.374 -16.966 1.00 94.75 145 LEU A N 1
ATOM 1140 C CA . LEU A 1 145 ? -2.405 -9.130 -18.023 1.00 94.75 145 LEU A CA 1
ATOM 1141 C C . LEU A 1 145 ? -1.914 -8.142 -19.082 1.00 94.75 145 LEU A C 1
ATOM 1143 O O . LEU A 1 145 ? -2.135 -8.355 -20.269 1.00 94.75 145 LEU A O 1
ATOM 1147 N N . TRP A 1 146 ? -1.259 -7.065 -18.653 1.00 95.81 146 TRP A N 1
ATOM 1148 C CA . TRP A 1 146 ? -1.003 -5.898 -19.502 1.00 95.81 146 TRP A CA 1
ATOM 1149 C C . TRP A 1 146 ? 0.476 -5.647 -19.780 1.00 95.81 146 TRP A C 1
ATOM 1151 O O . TRP A 1 146 ? 0.810 -4.765 -20.568 1.00 95.81 146 TRP A O 1
ATOM 1161 N N . ALA A 1 147 ? 1.368 -6.407 -19.149 1.00 95.00 147 ALA A N 1
ATOM 1162 C CA . ALA A 1 147 ? 2.804 -6.250 -19.320 1.00 95.00 147 ALA A CA 1
ATOM 1163 C C . ALA A 1 147 ? 3.522 -7.559 -19.664 1.00 95.00 147 ALA A C 1
ATOM 1165 O O . ALA A 1 147 ? 4.735 -7.592 -19.561 1.00 95.00 147 ALA A O 1
ATOM 1166 N N . GLU A 1 148 ? 2.826 -8.626 -20.078 1.00 95.50 148 GLU A N 1
ATOM 1167 C CA . GLU A 1 148 ? 3.460 -9.902 -20.475 1.00 95.50 148 GLU A CA 1
ATOM 1168 C C . GLU A 1 148 ? 4.359 -10.508 -19.370 1.00 95.50 148 GLU A C 1
ATOM 1170 O O . GLU A 1 148 ? 5.328 -11.206 -19.653 1.00 95.50 148 GLU A O 1
ATOM 1175 N N . ASN A 1 149 ? 4.054 -10.233 -18.093 1.00 94.62 149 ASN A N 1
ATOM 1176 C CA . ASN A 1 149 ? 4.928 -10.514 -16.941 1.00 94.62 149 ASN A CA 1
ATOM 1177 C C . ASN A 1 149 ? 6.306 -9.816 -16.959 1.00 94.62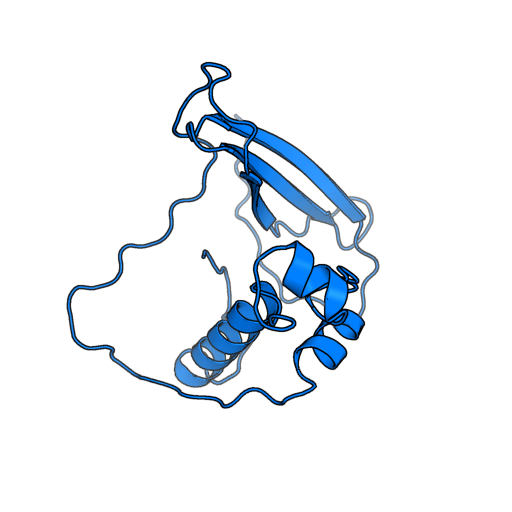 149 ASN A C 1
ATOM 1179 O O . ASN A 1 149 ? 7.175 -10.139 -16.151 1.00 94.62 149 ASN A O 1
ATOM 1183 N N . ASP A 1 150 ? 6.505 -8.822 -17.819 1.00 91.38 150 ASP A N 1
ATOM 1184 C CA . ASP A 1 150 ? 7.710 -8.003 -17.880 1.00 91.38 150 ASP A CA 1
ATOM 1185 C C . ASP A 1 150 ? 7.637 -6.854 -16.860 1.00 91.38 150 ASP A C 1
ATOM 1187 O O . ASP A 1 150 ? 7.036 -5.797 -17.085 1.00 91.38 150 ASP A O 1
ATOM 1191 N N . ALA A 1 151 ? 8.293 -7.055 -15.715 1.00 83.38 151 ALA A N 1
ATOM 1192 C CA . ALA A 1 151 ? 8.363 -6.068 -14.641 1.00 83.38 151 ALA A CA 1
ATOM 1193 C C . ALA A 1 151 ? 9.044 -4.749 -15.059 1.00 83.38 151 ALA A C 1
ATOM 1195 O O . ALA A 1 151 ? 8.809 -3.723 -14.424 1.00 83.38 151 ALA A O 1
ATOM 1196 N N . SER A 1 152 ? 9.847 -4.726 -16.133 1.00 84.56 152 SER A N 1
ATOM 1197 C CA . SER A 1 152 ? 10.500 -3.495 -16.607 1.00 84.56 152 SER A CA 1
ATOM 1198 C C . SER A 1 152 ? 9.509 -2.470 -17.186 1.00 84.56 152 SER A C 1
ATOM 1200 O O . SER A 1 152 ? 9.797 -1.264 -17.244 1.00 84.56 152 SER A O 1
ATOM 1202 N N . ARG A 1 153 ? 8.308 -2.936 -17.559 1.00 88.88 153 ARG A N 1
ATOM 1203 C CA . ARG A 1 153 ? 7.199 -2.111 -18.057 1.00 88.88 153 ARG A CA 1
ATOM 1204 C C . ARG A 1 153 ? 6.381 -1.468 -16.938 1.00 88.88 153 ARG A C 1
ATOM 1206 O O . ARG A 1 153 ? 5.631 -0.530 -17.200 1.00 88.88 153 ARG A O 1
ATOM 1213 N N . PHE A 1 154 ? 6.533 -1.921 -15.694 1.00 85.69 154 PHE A N 1
ATOM 1214 C CA . PHE A 1 154 ? 5.881 -1.306 -14.541 1.00 85.69 154 PHE A CA 1
ATOM 1215 C C . PHE A 1 154 ? 6.594 -0.004 -14.149 1.00 85.69 154 PHE A C 1
ATOM 1217 O O . PHE A 1 154 ? 7.814 0.026 -13.986 1.00 85.69 154 PHE A O 1
ATOM 1224 N N . LYS A 1 155 ? 5.838 1.092 -14.006 1.00 83.50 155 LYS A N 1
ATOM 1225 C CA . LYS A 1 155 ? 6.397 2.424 -13.701 1.00 83.50 155 LYS A CA 1
ATOM 1226 C C . LYS A 1 155 ? 5.962 2.973 -12.351 1.00 83.50 155 LYS A C 1
ATOM 1228 O O . LYS A 1 155 ? 6.791 3.500 -11.618 1.00 83.50 155 LYS A O 1
ATOM 1233 N N . ALA A 1 156 ? 4.676 2.879 -12.032 1.00 86.94 156 ALA A N 1
ATOM 1234 C CA . ALA A 1 156 ? 4.131 3.412 -10.795 1.00 86.94 156 ALA A CA 1
ATOM 1235 C C . ALA A 1 156 ? 2.820 2.717 -10.423 1.00 86.94 156 ALA A C 1
ATOM 1237 O O . ALA A 1 156 ? 2.083 2.247 -11.289 1.00 86.94 156 ALA A O 1
ATOM 1238 N N . LEU A 1 157 ? 2.519 2.735 -9.128 1.00 88.94 157 LEU A N 1
ATOM 1239 C CA . LEU A 1 157 ? 1.221 2.399 -8.560 1.00 88.94 157 LEU A CA 1
ATOM 1240 C C . LEU A 1 157 ? 0.807 3.527 -7.614 1.00 88.94 157 LEU A C 1
ATOM 1242 O O . LEU A 1 157 ? 1.625 4.038 -6.849 1.00 88.94 157 LEU A O 1
ATOM 1246 N N . LYS A 1 158 ? -0.479 3.875 -7.645 1.00 90.94 158 LYS A N 1
ATOM 1247 C CA . LYS A 1 158 ? -1.132 4.724 -6.653 1.00 90.94 158 LYS A CA 1
ATOM 1248 C C . LYS A 1 158 ? -2.409 4.027 -6.197 1.00 90.94 158 LYS A C 1
ATOM 1250 O O . LYS A 1 158 ? -3.193 3.586 -7.035 1.00 90.94 158 LYS A O 1
ATOM 1255 N N . VAL A 1 159 ? -2.579 3.958 -4.881 1.00 88.31 159 VAL A N 1
ATOM 1256 C CA . VAL A 1 159 ? -3.792 3.511 -4.189 1.00 88.31 159 VAL A CA 1
ATOM 1257 C C . VAL A 1 159 ? -4.247 4.566 -3.191 1.00 88.31 159 VAL A C 1
ATOM 1259 O O . VAL A 1 159 ? -3.398 5.408 -2.789 1.00 88.31 159 VAL A O 1
#

Organism: Oesophagostomum dentatum (NCBI:txid61180)

Foldseek 3Di:
DPPPDPQPQDDDDPDFDKDKDKDFPDWAAPPQWIWTWMWIWIGRDPPHTNRDIDIDTDTGGPHHPPPGHHDDPPDDDDDDDDPDPDPDDDDDDADPCNQVVVCVVVVVPPCLQPPQVVVVVVVHNGRDHDPVSVVVVVVQVCCVPPVVVPPRPDDDDDD

Secondary structure (DSSP, 8-state):
---------PPPPSS---EEEEEEEEEEE-SSEEEEEEEEEEEEETTEEEEEEEEEEEEEET---S---S--TTSPPPPPPPSS--S-----PPPTTHHHHHHHHH----GGGT-HHHHHHTT-SSPPPPHHHHHHHHHHHHHHHHSTT-GGG------

Sequence (159 aa):
MISASPLNYSPHPSEAKPRSEARIVDVLDKRSGALILTKSDFYPEIWRLLSQLMQLGIFQVGSGKFGGQRNSPHEKPAADIPKKQPDAVFEEKTTVDQAALYRMSSDDMNPLHIDQNFSKMSGFKEPILHVLCFTVFATRHVIKLWAENDASRFKALKV

Radius of gyration: 18.52 Å; chains: 1; bounding box: 44×46×42 Å